Protein AF-A0A916VUW7-F1 (afdb_monomer_lite)

pLDDT: mean 77.27, std 17.83, range [35.78, 95.25]

Radius of gyration: 36.43 Å; chains: 1; bounding box: 60×90×56 Å

Structure (mmCIF, N/CA/C/O backbone):
data_AF-A0A916VUW7-F1
#
_entry.id   AF-A0A916VUW7-F1
#
loop_
_atom_site.group_PDB
_atom_site.id
_atom_site.type_symbol
_atom_site.label_atom_id
_atom_site.label_alt_id
_atom_site.label_comp_id
_atom_site.label_asym_id
_atom_site.label_entity_id
_atom_site.label_seq_id
_atom_site.pdbx_PDB_ins_code
_atom_site.Cartn_x
_atom_site.Cartn_y
_atom_site.Cartn_z
_atom_site.occupancy
_atom_site.B_iso_or_equiv
_atom_site.auth_seq_id
_atom_site.auth_comp_id
_atom_site.auth_asym_id
_atom_site.auth_atom_id
_atom_site.pdbx_PDB_model_num
ATOM 1 N N . MET A 1 1 ? 12.888 -1.399 27.157 1.00 42.94 1 MET A N 1
ATOM 2 C CA . MET A 1 1 ? 13.363 -0.126 26.573 1.00 42.94 1 MET A CA 1
ATOM 3 C C . MET A 1 1 ? 12.864 -0.023 25.140 1.00 42.94 1 MET A C 1
ATOM 5 O O . MET A 1 1 ? 13.212 -0.875 24.336 1.00 42.94 1 MET A O 1
ATOM 9 N N . SER A 1 2 ? 11.985 0.933 24.831 1.00 55.84 2 SER A N 1
ATOM 10 C CA . SER A 1 2 ? 11.415 1.106 23.489 1.00 55.84 2 SER A CA 1
ATOM 11 C C . SER A 1 2 ? 12.333 1.961 22.606 1.00 55.84 2 SER A C 1
ATOM 13 O O . SER A 1 2 ? 12.219 3.185 22.598 1.00 55.84 2 SER A O 1
ATOM 15 N N . ASN A 1 3 ? 13.218 1.323 21.835 1.00 66.50 3 ASN A N 1
ATOM 16 C CA . ASN A 1 3 ? 14.094 1.979 20.849 1.00 66.50 3 ASN A CA 1
ATOM 17 C C . ASN A 1 3 ? 13.334 2.366 19.562 1.00 66.50 3 ASN A C 1
ATOM 19 O O . ASN A 1 3 ? 13.814 2.157 18.448 1.00 66.50 3 ASN A O 1
ATOM 23 N N . SER A 1 4 ? 12.117 2.902 19.693 1.00 61.44 4 SER A N 1
ATOM 24 C CA . SER A 1 4 ? 11.222 3.182 18.561 1.00 61.44 4 SER A CA 1
ATOM 25 C C . SER A 1 4 ? 11.862 4.096 17.510 1.00 61.44 4 SER A C 1
ATOM 27 O O . SER A 1 4 ? 11.593 3.935 16.323 1.00 61.44 4 SER A O 1
ATOM 29 N N . CYS A 1 5 ? 12.747 5.006 17.926 1.00 62.66 5 CYS A N 1
ATOM 30 C CA . CYS A 1 5 ? 13.418 5.941 17.023 1.00 62.66 5 CYS A CA 1
ATOM 31 C C . CYS A 1 5 ? 14.550 5.302 16.193 1.00 62.66 5 CYS A C 1
ATOM 33 O O . CYS A 1 5 ? 14.790 5.729 15.070 1.00 62.66 5 CYS A O 1
ATOM 35 N N . GLU A 1 6 ? 15.220 4.253 16.683 1.00 74.69 6 GLU A N 1
ATOM 36 C CA . GLU A 1 6 ? 16.362 3.620 15.990 1.00 74.69 6 GLU A CA 1
ATOM 37 C C . GLU A 1 6 ? 15.927 2.625 14.901 1.00 74.69 6 GLU A C 1
ATOM 39 O O . GLU A 1 6 ? 16.711 2.228 14.037 1.00 74.69 6 GLU A O 1
ATOM 44 N N . ASN A 1 7 ? 14.664 2.195 14.929 1.00 82.06 7 ASN A N 1
ATOM 45 C CA . ASN A 1 7 ? 14.188 1.111 14.075 1.00 82.06 7 ASN A CA 1
ATOM 46 C C . ASN A 1 7 ? 13.833 1.560 12.646 1.00 82.06 7 ASN A C 1
ATOM 48 O O . ASN A 1 7 ? 13.761 0.728 11.740 1.00 82.06 7 ASN A O 1
ATOM 52 N N . TRP A 1 8 ? 13.643 2.865 12.417 1.00 88.62 8 TRP A N 1
ATOM 53 C CA . TRP A 1 8 ? 13.257 3.399 11.106 1.00 88.62 8 TRP A CA 1
ATOM 54 C C . TRP A 1 8 ? 14.299 3.084 10.029 1.00 88.62 8 TRP A C 1
ATOM 56 O O . TRP A 1 8 ? 13.944 2.637 8.940 1.00 88.62 8 TRP A O 1
ATOM 66 N N . PHE A 1 9 ? 15.591 3.251 10.332 1.00 91.81 9 PHE A N 1
ATOM 67 C CA . PHE A 1 9 ? 16.653 2.995 9.355 1.00 91.81 9 PHE A CA 1
ATOM 68 C C . PHE A 1 9 ? 16.674 1.527 8.896 1.00 91.81 9 PHE A C 1
ATOM 70 O O . PHE A 1 9 ? 16.803 1.236 7.705 1.00 91.81 9 PHE A O 1
ATOM 77 N N . LYS A 1 10 ? 16.450 0.586 9.822 1.00 91.81 10 LYS A N 1
ATOM 78 C CA . LYS A 1 10 ? 16.355 -0.848 9.503 1.00 91.81 10 LYS A CA 1
ATOM 79 C C . LYS A 1 10 ? 15.193 -1.132 8.550 1.00 91.81 10 LYS A C 1
ATOM 81 O O . LYS A 1 10 ? 15.370 -1.856 7.574 1.00 91.81 10 LYS A O 1
ATOM 86 N N . LEU A 1 11 ? 14.031 -0.516 8.783 1.00 91.31 11 LEU A N 1
ATOM 87 C CA . LEU A 1 11 ? 12.877 -0.628 7.885 1.00 91.31 11 LEU A CA 1
ATOM 88 C C . LEU A 1 11 ? 13.182 -0.061 6.494 1.00 91.31 11 LEU A C 1
ATOM 90 O O . LEU A 1 11 ? 12.838 -0.692 5.495 1.00 91.31 11 LEU A O 1
ATOM 94 N N . THR A 1 12 ? 13.870 1.082 6.410 1.00 93.12 12 THR A N 1
ATOM 95 C CA . THR A 1 12 ? 14.260 1.657 5.113 1.00 93.12 12 THR A CA 1
ATOM 96 C C . THR A 1 12 ? 15.243 0.772 4.350 1.00 93.12 12 THR A C 1
ATOM 98 O O . THR A 1 12 ? 15.094 0.613 3.139 1.00 93.12 12 THR A O 1
ATOM 101 N N . LEU A 1 13 ? 16.193 0.134 5.044 1.00 94.62 13 LEU A N 1
ATOM 102 C CA . LEU A 1 13 ? 17.145 -0.796 4.435 1.00 94.62 13 LEU A CA 1
ATOM 103 C C . LEU A 1 13 ? 16.423 -2.022 3.856 1.00 94.62 13 LEU A C 1
ATOM 105 O O . LEU A 1 13 ? 16.644 -2.387 2.704 1.00 94.62 13 LEU A O 1
ATOM 109 N N . ILE A 1 14 ? 15.515 -2.620 4.633 1.00 95.00 14 ILE A N 1
ATOM 110 C CA . ILE A 1 14 ? 14.712 -3.769 4.195 1.00 95.00 14 ILE A CA 1
ATOM 111 C C . ILE A 1 14 ? 13.852 -3.392 2.982 1.00 95.00 14 ILE A C 1
ATOM 113 O O . ILE A 1 14 ? 13.817 -4.129 1.999 1.00 95.00 14 ILE A O 1
ATOM 117 N N . ALA A 1 15 ? 13.194 -2.229 3.010 1.00 93.62 15 ALA A N 1
ATOM 118 C CA . ALA A 1 15 ? 12.404 -1.746 1.880 1.00 93.62 15 ALA A CA 1
ATOM 119 C C . ALA A 1 15 ? 13.258 -1.574 0.612 1.00 93.62 15 ALA A C 1
ATOM 121 O O . ALA A 1 15 ? 12.844 -1.995 -0.466 1.00 93.62 15 ALA A O 1
ATOM 122 N N . TYR A 1 16 ? 14.465 -1.017 0.738 1.00 94.62 16 TYR A N 1
ATOM 123 C CA . TYR A 1 16 ? 15.383 -0.851 -0.388 1.00 94.62 16 TYR A CA 1
ATOM 124 C C . TYR A 1 16 ? 15.797 -2.194 -1.006 1.00 94.62 16 TYR A C 1
ATOM 126 O O . TYR A 1 16 ? 15.722 -2.362 -2.224 1.00 94.62 16 TYR A O 1
ATOM 134 N N . VAL A 1 17 ? 16.167 -3.171 -0.171 1.00 95.25 17 VAL A N 1
ATOM 135 C CA . VAL A 1 17 ? 16.512 -4.529 -0.624 1.00 95.25 17 VAL A CA 1
ATOM 136 C C . VAL A 1 17 ? 15.322 -5.192 -1.320 1.00 95.25 17 VAL A C 1
ATOM 138 O O . VAL A 1 17 ? 15.493 -5.797 -2.377 1.00 95.25 17 VAL A O 1
ATOM 141 N N . ASN A 1 18 ? 14.108 -5.019 -0.792 1.00 93.50 18 ASN A N 1
ATOM 142 C CA . ASN A 1 18 ? 12.889 -5.539 -1.412 1.00 93.50 18 ASN A CA 1
ATOM 143 C C . ASN A 1 18 ? 12.635 -4.932 -2.802 1.00 93.50 18 ASN A C 1
ATOM 145 O O . ASN A 1 18 ? 12.301 -5.662 -3.735 1.00 93.50 18 ASN A O 1
ATOM 149 N N . LEU A 1 19 ? 12.828 -3.619 -2.974 1.00 94.12 19 LEU A N 1
ATOM 150 C CA . LEU A 1 19 ? 12.719 -2.962 -4.283 1.00 94.12 19 LEU A CA 1
ATOM 151 C C . LEU A 1 19 ? 13.792 -3.461 -5.261 1.00 94.12 19 LEU A C 1
ATOM 153 O O . LEU A 1 19 ? 13.501 -3.676 -6.437 1.00 94.12 19 LEU A O 1
ATOM 157 N N . TRP A 1 20 ? 15.025 -3.661 -4.792 1.00 94.38 20 TRP A N 1
ATOM 158 C CA . TRP A 1 20 ? 16.104 -4.197 -5.622 1.00 94.38 20 TRP A CA 1
ATOM 159 C C . TRP A 1 20 ? 15.810 -5.633 -6.081 1.00 94.38 20 TRP A C 1
ATOM 161 O O . TRP A 1 20 ? 15.919 -5.925 -7.271 1.00 94.38 20 TRP A O 1
ATOM 171 N N . ALA A 1 21 ? 15.354 -6.500 -5.173 1.00 93.94 21 ALA A N 1
ATOM 172 C CA . ALA A 1 21 ? 15.006 -7.886 -5.481 1.00 93.94 21 ALA A CA 1
ATOM 173 C C . ALA A 1 21 ? 13.815 -7.991 -6.452 1.00 93.94 21 ALA A C 1
ATOM 175 O O . ALA A 1 21 ? 13.833 -8.789 -7.389 1.00 93.94 21 ALA A O 1
ATOM 176 N N . ALA A 1 22 ? 12.796 -7.145 -6.280 1.00 93.69 22 ALA A N 1
ATOM 177 C CA . ALA A 1 22 ? 11.602 -7.143 -7.124 1.00 93.69 22 ALA A CA 1
ATOM 178 C C . ALA A 1 22 ? 11.825 -6.559 -8.529 1.00 93.69 22 ALA A C 1
ATOM 180 O O . ALA A 1 22 ? 10.975 -6.730 -9.403 1.00 93.69 22 ALA A O 1
ATOM 181 N N . ARG A 1 23 ? 12.963 -5.899 -8.783 1.00 93.12 23 ARG A N 1
ATOM 182 C CA . ARG A 1 23 ? 13.264 -5.242 -10.064 1.00 93.12 23 ARG A CA 1
ATOM 183 C C . ARG A 1 23 ? 13.125 -6.165 -11.274 1.00 93.12 23 ARG A C 1
ATOM 185 O O . ARG A 1 23 ? 12.655 -5.712 -12.312 1.00 93.12 23 ARG A O 1
ATOM 192 N N . ASN A 1 24 ? 13.507 -7.434 -11.146 1.00 91.38 24 ASN A N 1
ATOM 193 C CA . ASN A 1 24 ? 13.447 -8.403 -12.247 1.00 91.38 24 ASN A CA 1
ATOM 194 C C . ASN A 1 24 ? 12.018 -8.896 -12.539 1.00 91.38 24 ASN A C 1
ATOM 196 O O . ASN A 1 24 ? 11.770 -9.444 -13.607 1.00 91.38 24 ASN A O 1
ATOM 200 N N . LEU A 1 25 ? 11.089 -8.703 -11.599 1.00 91.69 25 LEU A N 1
ATOM 201 C CA . LEU A 1 25 ? 9.682 -9.101 -11.709 1.00 91.69 25 LEU A CA 1
ATOM 202 C C . LEU A 1 25 ? 8.767 -7.930 -12.099 1.00 91.69 25 LEU A C 1
ATOM 204 O O . LEU A 1 25 ? 7.590 -8.133 -12.409 1.00 91.69 25 LEU A O 1
ATOM 208 N N . ALA A 1 26 ? 9.286 -6.703 -12.035 1.00 91.31 26 ALA A N 1
ATOM 209 C CA . ALA A 1 26 ? 8.515 -5.495 -12.256 1.00 91.31 26 ALA A CA 1
ATOM 210 C C . ALA A 1 26 ? 8.248 -5.254 -13.747 1.00 91.31 26 ALA A C 1
ATOM 212 O O . ALA A 1 26 ? 9.119 -5.416 -14.599 1.00 91.31 26 ALA A O 1
ATOM 213 N N . VAL A 1 27 ? 7.040 -4.789 -14.048 1.00 89.38 27 VAL A N 1
ATOM 214 C CA . VAL A 1 27 ? 6.621 -4.333 -15.373 1.00 89.38 27 VAL A CA 1
ATOM 215 C C . VAL A 1 27 ? 6.227 -2.869 -15.261 1.00 89.38 27 VAL A C 1
ATOM 217 O O . VAL A 1 27 ? 5.613 -2.438 -14.286 1.00 89.38 27 VAL A O 1
ATOM 220 N N . VAL A 1 28 ? 6.577 -2.092 -16.281 1.00 87.38 28 VAL A N 1
ATOM 221 C CA . VAL A 1 28 ? 6.249 -0.668 -16.350 1.00 87.38 28 VAL A CA 1
ATOM 222 C C . VAL A 1 28 ? 4.757 -0.508 -16.655 1.00 87.38 28 VAL A C 1
ATOM 224 O O . VAL A 1 28 ? 4.337 -0.614 -17.804 1.00 87.38 28 VAL A O 1
ATOM 227 N N . LEU A 1 29 ? 3.957 -0.271 -15.613 1.00 81.94 29 LEU A N 1
ATOM 228 C CA . LEU A 1 29 ? 2.522 0.004 -15.723 1.00 81.94 29 LEU A CA 1
ATOM 229 C C . LEU A 1 29 ? 2.279 1.522 -15.821 1.00 81.94 29 LEU A C 1
ATOM 231 O O . LEU A 1 29 ? 2.625 2.226 -14.870 1.00 81.94 29 LEU A O 1
ATOM 235 N N . PRO A 1 30 ? 1.684 2.047 -16.910 1.00 82.19 30 PRO A N 1
ATOM 236 C CA . PRO A 1 30 ? 1.305 3.458 -17.020 1.00 82.19 30 PRO A CA 1
ATOM 237 C C . PRO A 1 30 ? 0.106 3.788 -16.123 1.00 82.19 30 PRO A C 1
ATOM 239 O O . PRO A 1 30 ? -0.609 2.905 -15.648 1.00 82.19 30 PRO A O 1
ATOM 242 N N . HIS A 1 31 ? -0.082 5.070 -15.798 1.00 83.00 31 HIS A N 1
ATOM 243 C CA . HIS A 1 31 ? -1.162 5.482 -14.896 1.00 83.00 31 HIS A CA 1
ATOM 244 C C . HIS A 1 31 ? -2.428 5.507 -15.739 1.00 83.00 31 HIS A C 1
ATOM 246 O O . HIS A 1 31 ? -2.343 5.717 -16.951 1.00 83.00 31 HIS A O 1
ATOM 252 N N . PRO A 1 32 ? -3.612 5.389 -15.127 1.00 84.25 32 PRO A N 1
ATOM 253 C CA . PRO A 1 32 ? -4.858 5.539 -15.864 1.00 84.25 32 PRO A CA 1
ATOM 254 C C . PRO A 1 32 ? -4.932 6.848 -16.674 1.00 84.25 32 PRO A C 1
ATOM 256 O O . PRO A 1 32 ? -5.563 6.873 -17.721 1.00 84.25 32 PRO A O 1
ATOM 259 N N . TRP A 1 33 ? -4.249 7.918 -16.254 1.00 87.88 33 TRP A N 1
ATOM 260 C CA . TRP A 1 33 ? -4.150 9.174 -17.014 1.00 87.88 33 TRP A CA 1
ATOM 261 C C . TRP A 1 33 ? -2.950 9.253 -17.978 1.00 87.88 33 TRP A C 1
ATOM 263 O O . TRP A 1 33 ? -2.937 10.100 -18.865 1.00 87.88 33 TRP A O 1
ATOM 273 N N . GLU A 1 34 ? -1.946 8.380 -17.847 1.00 86.00 34 GLU A N 1
ATOM 274 C CA . GLU A 1 34 ? -0.764 8.326 -18.728 1.00 86.00 34 GLU A CA 1
ATOM 275 C C . GLU A 1 34 ? -0.992 7.445 -19.969 1.00 86.00 34 GLU A C 1
ATOM 277 O O . GLU A 1 34 ? -0.077 7.277 -20.769 1.00 86.00 34 GLU A O 1
ATOM 282 N N . GLN A 1 35 ? -2.194 6.889 -20.157 1.00 76.69 35 GLN A N 1
ATOM 283 C CA . GLN A 1 35 ? -2.517 5.971 -21.262 1.00 76.69 35 GLN A CA 1
ATOM 284 C C . GLN A 1 35 ? -2.216 6.553 -22.655 1.00 76.69 35 GLN A C 1
ATOM 286 O O . GLN A 1 35 ? -1.909 5.811 -23.584 1.00 76.69 35 GLN A O 1
ATOM 291 N N . TYR A 1 36 ? -2.273 7.879 -22.799 1.00 81.25 36 TYR A N 1
ATOM 292 C CA . TYR A 1 36 ? -2.012 8.578 -24.060 1.00 81.25 36 TYR A CA 1
ATOM 293 C C . TYR A 1 36 ? -0.517 8.740 -24.377 1.00 81.25 36 TYR A C 1
ATOM 295 O O . TYR A 1 36 ? -0.152 9.024 -25.519 1.00 81.25 36 TYR A O 1
ATOM 303 N N . LEU A 1 37 ? 0.369 8.561 -23.391 1.00 76.94 37 LEU A N 1
ATOM 304 C CA . LEU A 1 37 ? 1.810 8.569 -23.618 1.00 76.94 37 LEU A CA 1
ATOM 305 C C . LEU A 1 37 ? 2.222 7.224 -24.219 1.00 76.94 37 LEU A C 1
ATOM 307 O O . LEU A 1 37 ? 1.991 6.167 -23.631 1.00 76.94 37 LEU A O 1
ATOM 311 N N . LYS A 1 38 ? 2.882 7.258 -25.386 1.00 66.81 38 LYS A N 1
ATOM 312 C CA . LYS A 1 38 ? 3.491 6.065 -25.991 1.00 66.81 38 LYS A CA 1
ATOM 313 C C . LYS A 1 38 ? 4.425 5.431 -24.961 1.00 66.81 38 LYS A C 1
ATOM 315 O O . LYS A 1 38 ? 5.487 5.973 -24.656 1.00 66.81 38 LYS A O 1
ATOM 320 N N . THR A 1 39 ? 4.013 4.299 -24.394 1.00 66.06 39 THR A N 1
ATOM 321 C CA . THR A 1 39 ? 4.809 3.608 -23.381 1.00 66.06 39 THR A CA 1
ATOM 322 C C . THR A 1 39 ? 6.022 3.005 -24.082 1.00 66.06 39 THR A C 1
ATOM 324 O O . THR A 1 39 ? 5.909 2.052 -24.854 1.00 66.06 39 THR A O 1
ATOM 327 N N . ASN A 1 40 ? 7.193 3.605 -23.872 1.00 63.81 40 ASN A N 1
ATOM 328 C CA . ASN A 1 40 ? 8.436 3.118 -24.454 1.00 63.81 40 ASN A CA 1
ATOM 329 C C . ASN A 1 40 ? 8.772 1.750 -23.846 1.00 63.81 40 ASN A C 1
ATOM 331 O O . ASN A 1 40 ? 9.096 1.647 -22.665 1.00 63.81 40 ASN A O 1
ATOM 335 N N . LYS A 1 41 ? 8.739 0.692 -24.664 1.00 62.75 41 LYS A N 1
ATOM 336 C CA . LYS A 1 41 ? 9.056 -0.688 -24.244 1.00 62.75 41 LYS A CA 1
ATOM 337 C C . LYS A 1 41 ? 10.502 -0.865 -23.744 1.00 62.75 41 LYS A C 1
ATOM 339 O O . LYS A 1 41 ? 10.811 -1.875 -23.131 1.00 62.75 41 LYS A O 1
ATOM 344 N N . SER A 1 42 ? 11.372 0.121 -23.980 1.00 66.25 42 SER A N 1
ATOM 345 C CA . SER A 1 42 ? 12.798 0.112 -23.622 1.00 66.25 42 SER A CA 1
ATOM 346 C C . SER A 1 42 ? 13.140 0.964 -22.384 1.00 66.25 42 SER A C 1
ATOM 348 O O . SER A 1 42 ? 14.288 1.384 -22.216 1.00 66.25 42 SER A O 1
ATOM 350 N N . VAL A 1 43 ? 12.171 1.282 -21.518 1.00 75.06 43 VAL A N 1
ATOM 351 C CA . VAL A 1 43 ? 12.455 2.066 -20.304 1.00 75.06 43 VAL A CA 1
ATOM 352 C C . VAL A 1 43 ? 13.242 1.214 -19.306 1.00 75.06 43 VAL A C 1
ATOM 354 O O . VAL A 1 43 ? 12.799 0.147 -18.886 1.00 75.06 43 VAL A O 1
ATOM 357 N N . LYS A 1 44 ? 14.415 1.708 -18.891 1.00 85.25 44 LYS A N 1
ATOM 358 C CA . LYS A 1 44 ? 15.177 1.122 -17.781 1.00 85.25 44 LYS A CA 1
ATOM 359 C C . LYS A 1 44 ? 14.314 1.157 -16.515 1.00 85.25 44 LYS A C 1
ATOM 361 O O . LYS A 1 44 ? 13.889 2.230 -16.094 1.00 85.25 44 LYS A O 1
ATOM 366 N N . ILE A 1 45 ? 14.085 -0.001 -15.897 1.00 89.19 45 ILE A N 1
ATOM 367 C CA . ILE A 1 45 ? 13.283 -0.112 -14.672 1.00 89.19 45 ILE A CA 1
ATOM 368 C C . ILE A 1 45 ? 14.008 0.605 -13.524 1.00 89.19 45 ILE A C 1
ATOM 370 O O . ILE A 1 45 ? 15.070 0.159 -13.071 1.00 89.19 45 ILE A O 1
ATOM 374 N N . THR A 1 46 ? 13.428 1.720 -13.077 1.00 90.31 46 THR A N 1
ATOM 375 C CA . THR A 1 46 ? 13.865 2.501 -11.914 1.00 90.31 46 THR A CA 1
ATOM 376 C C . THR A 1 46 ? 13.185 1.985 -10.641 1.00 90.31 46 THR A C 1
ATOM 378 O O . THR A 1 46 ? 12.094 1.417 -10.723 1.00 90.31 46 THR A O 1
ATOM 381 N N . PRO A 1 47 ? 13.768 2.194 -9.446 1.00 91.31 47 PRO A N 1
ATOM 382 C CA . PRO A 1 47 ? 13.143 1.779 -8.185 1.00 91.31 47 PRO A CA 1
ATOM 383 C C . PRO A 1 47 ? 11.730 2.355 -7.998 1.00 91.31 47 PRO A C 1
ATOM 385 O O . PRO A 1 47 ? 10.857 1.660 -7.488 1.00 91.31 47 PRO A O 1
ATOM 388 N N . SER A 1 48 ? 11.459 3.569 -8.487 1.00 91.62 48 SER A N 1
ATOM 389 C CA . SER A 1 48 ? 10.115 4.166 -8.467 1.00 91.62 48 SER A CA 1
ATOM 390 C C . SER A 1 48 ? 9.104 3.391 -9.321 1.00 91.62 48 SER A C 1
ATOM 392 O O . SER A 1 48 ? 7.949 3.251 -8.928 1.00 91.62 48 SER A O 1
ATOM 394 N N . LEU A 1 49 ? 9.528 2.848 -10.470 1.00 91.38 49 LEU A N 1
ATOM 395 C CA . LEU A 1 49 ? 8.680 1.991 -11.307 1.00 91.38 49 LEU A CA 1
ATOM 396 C C . LEU A 1 49 ? 8.435 0.624 -10.654 1.00 91.38 49 LEU A C 1
ATOM 398 O O . LEU A 1 49 ? 7.327 0.105 -10.744 1.00 91.38 49 LEU A O 1
ATOM 402 N N . VAL A 1 50 ? 9.425 0.075 -9.941 1.00 94.38 50 VAL A N 1
ATOM 403 C CA . VAL A 1 50 ? 9.242 -1.155 -9.150 1.00 94.38 50 VAL A CA 1
ATOM 404 C C . VAL A 1 50 ? 8.252 -0.928 -8.014 1.00 94.38 50 VAL A C 1
ATOM 406 O O . VAL A 1 50 ? 7.325 -1.713 -7.857 1.00 94.38 50 VAL A O 1
ATOM 409 N N . GLN A 1 51 ? 8.407 0.161 -7.253 1.00 93.44 51 GLN A N 1
ATOM 410 C CA . GLN A 1 51 ? 7.503 0.521 -6.155 1.00 93.44 51 GLN A CA 1
ATOM 411 C C . GLN A 1 51 ? 6.050 0.608 -6.626 1.00 93.44 51 GLN A C 1
ATOM 413 O O . GLN A 1 51 ? 5.129 0.177 -5.936 1.00 93.44 51 GLN A O 1
ATOM 418 N N . ARG A 1 52 ? 5.855 1.157 -7.820 1.00 92.25 52 ARG A N 1
ATOM 419 C CA . ARG A 1 52 ? 4.549 1.332 -8.435 1.00 92.25 52 ARG A CA 1
ATOM 420 C C . ARG A 1 52 ? 3.873 0.011 -8.805 1.00 92.25 52 ARG A C 1
ATOM 422 O O . ARG A 1 52 ? 2.668 -0.128 -8.632 1.00 92.25 52 ARG A O 1
ATOM 429 N N . ASP A 1 53 ? 4.649 -0.953 -9.283 1.00 92.75 53 ASP A N 1
ATOM 430 C CA . ASP A 1 53 ? 4.171 -2.287 -9.650 1.00 92.75 53 ASP A CA 1
ATOM 431 C C . ASP A 1 53 ? 4.177 -3.291 -8.479 1.00 92.75 53 ASP A C 1
ATOM 433 O O . ASP A 1 53 ? 3.678 -4.414 -8.566 1.00 92.75 53 ASP A O 1
ATOM 437 N N . PHE A 1 54 ? 4.716 -2.875 -7.335 1.00 92.00 54 PHE A N 1
ATOM 438 C CA . PHE A 1 54 ? 4.934 -3.733 -6.177 1.00 92.00 54 PHE A CA 1
ATOM 439 C C . PHE A 1 54 ? 3.637 -4.359 -5.647 1.00 92.00 54 PHE A C 1
ATOM 441 O O . PHE A 1 54 ? 3.649 -5.491 -5.170 1.00 92.00 54 PHE A O 1
ATOM 448 N N . TYR A 1 55 ? 2.502 -3.666 -5.794 1.00 91.44 55 TYR A N 1
ATOM 449 C CA . TYR A 1 55 ? 1.185 -4.203 -5.446 1.00 91.44 55 TYR A CA 1
ATOM 450 C C . TYR A 1 55 ? 0.851 -5.478 -6.230 1.00 91.44 55 TYR A C 1
ATOM 452 O O . TYR A 1 55 ? 0.455 -6.475 -5.629 1.00 91.44 55 TYR A O 1
ATOM 460 N N . ARG A 1 56 ? 1.069 -5.483 -7.553 1.00 92.25 56 ARG A N 1
ATOM 461 C CA . ARG A 1 56 ? 0.846 -6.674 -8.383 1.00 92.25 56 ARG A CA 1
ATOM 462 C C . ARG A 1 56 ? 1.768 -7.807 -7.947 1.00 92.25 56 ARG A C 1
ATOM 464 O O . ARG A 1 56 ? 1.313 -8.934 -7.810 1.00 92.25 56 ARG A O 1
ATOM 471 N N . ILE A 1 57 ? 3.042 -7.499 -7.702 1.00 92.69 57 ILE A N 1
ATOM 472 C CA . ILE A 1 57 ? 4.044 -8.487 -7.278 1.00 92.69 57 ILE A CA 1
ATOM 473 C C . ILE A 1 57 ? 3.619 -9.156 -5.964 1.00 92.69 57 ILE A C 1
ATOM 475 O O . ILE A 1 57 ? 3.602 -10.382 -5.889 1.00 92.69 57 ILE A O 1
ATOM 479 N N . ILE A 1 58 ? 3.215 -8.378 -4.953 1.00 91.31 58 ILE A N 1
ATOM 480 C CA . ILE A 1 58 ? 2.741 -8.921 -3.670 1.00 91.31 58 ILE A CA 1
ATOM 481 C C . ILE A 1 58 ? 1.481 -9.772 -3.863 1.00 91.31 58 ILE A C 1
ATOM 483 O O . ILE A 1 58 ? 1.372 -10.837 -3.262 1.00 91.31 58 ILE A O 1
ATOM 487 N N . LEU A 1 59 ? 0.541 -9.340 -4.710 1.00 90.50 59 LEU A N 1
ATOM 488 C CA . LEU A 1 59 ? -0.663 -10.123 -4.994 1.00 90.50 59 LEU A CA 1
ATOM 489 C C . LEU A 1 59 ? -0.347 -11.470 -5.649 1.00 90.50 59 LEU A C 1
ATOM 491 O O . LEU A 1 59 ? -0.938 -12.473 -5.261 1.00 90.50 59 LEU A O 1
ATOM 495 N N . THR A 1 60 ? 0.591 -11.510 -6.599 1.00 91.00 60 THR A N 1
ATOM 496 C CA . THR A 1 60 ? 1.015 -12.757 -7.253 1.00 91.00 60 THR A CA 1
ATOM 497 C C . THR A 1 60 ? 1.659 -13.727 -6.266 1.00 91.00 60 THR A C 1
ATOM 499 O O . THR A 1 60 ? 1.467 -14.934 -6.377 1.00 91.00 60 THR A O 1
ATOM 502 N N . LEU A 1 61 ? 2.407 -13.211 -5.288 1.00 86.81 61 LEU A N 1
ATOM 503 C CA . LEU A 1 61 ? 2.997 -14.019 -4.219 1.00 86.81 61 LEU A CA 1
ATOM 504 C C . LEU A 1 61 ? 1.946 -14.533 -3.218 1.00 86.81 61 LEU A C 1
ATOM 506 O O . LEU A 1 61 ? 2.193 -15.513 -2.518 1.00 86.81 61 LEU A O 1
ATOM 510 N N . GLY A 1 62 ? 0.777 -13.892 -3.158 1.00 87.44 62 GLY A N 1
ATOM 511 C CA . GLY A 1 62 ? -0.277 -14.202 -2.201 1.00 87.44 62 GLY A CA 1
ATOM 512 C C . GLY A 1 62 ? 0.068 -13.789 -0.766 1.00 87.44 62 GL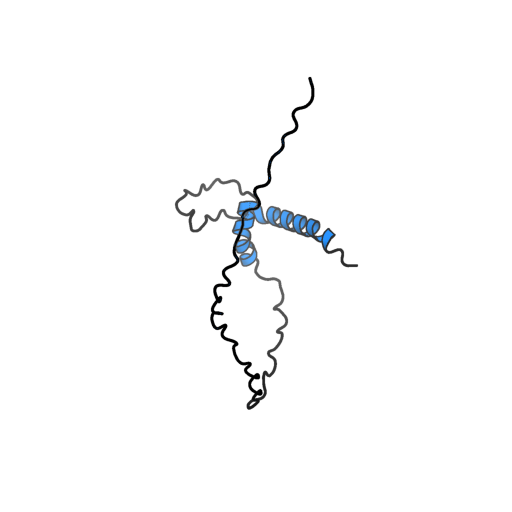Y A C 1
ATOM 513 O O . GLY A 1 62 ? 1.106 -13.194 -0.471 1.00 87.44 62 GLY A O 1
ATOM 514 N N . THR A 1 63 ? -0.834 -14.093 0.169 1.00 81.44 63 THR A N 1
ATOM 515 C CA . THR A 1 63 ? -0.634 -13.814 1.596 1.00 81.44 63 THR A CA 1
ATOM 516 C C . THR A 1 63 ? -0.110 -15.056 2.314 1.00 81.44 63 THR A C 1
ATOM 518 O O . THR A 1 63 ? -0.875 -15.977 2.582 1.00 81.44 63 THR A O 1
ATOM 521 N N . MET A 1 64 ? 1.170 -15.059 2.704 1.00 73.50 64 MET A N 1
ATOM 522 C CA . MET A 1 64 ? 1.714 -16.074 3.630 1.00 73.50 64 MET A CA 1
ATOM 523 C C . MET A 1 64 ? 1.218 -15.888 5.075 1.00 73.50 64 MET A C 1
ATOM 525 O O . MET A 1 64 ? 1.484 -16.713 5.946 1.00 73.50 64 MET A O 1
ATOM 529 N N . ALA A 1 65 ? 0.536 -14.777 5.359 1.00 83.50 65 ALA A N 1
ATOM 530 C CA . ALA A 1 65 ? 0.010 -14.488 6.680 1.00 83.50 65 ALA A CA 1
ATOM 531 C C . ALA A 1 65 ? -1.156 -15.427 7.008 1.00 83.50 65 ALA A C 1
ATOM 533 O O . ALA A 1 65 ? -2.102 -15.563 6.233 1.00 83.50 65 ALA A O 1
ATOM 534 N N . THR A 1 66 ? -1.119 -16.030 8.194 1.00 82.81 66 THR A N 1
ATOM 535 C CA . THR A 1 66 ? -2.280 -16.730 8.745 1.00 82.81 66 THR A CA 1
ATOM 536 C C . THR A 1 66 ? -3.445 -15.761 8.892 1.00 82.81 66 THR A C 1
ATOM 538 O O . THR A 1 66 ? -3.238 -14.608 9.286 1.00 82.81 66 THR A O 1
ATOM 541 N N . SER A 1 67 ? -4.665 -16.238 8.633 1.00 84.44 67 SER A N 1
ATOM 542 C CA . SER A 1 67 ? -5.876 -15.440 8.835 1.00 84.44 67 SER A CA 1
ATOM 543 C C . SER A 1 67 ? -5.856 -14.801 10.229 1.00 84.44 67 SER A C 1
ATOM 545 O O . SER A 1 67 ? -5.545 -15.492 11.207 1.00 84.44 67 SER A O 1
ATOM 547 N N . PRO A 1 68 ? -6.172 -13.500 10.354 1.00 85.94 68 PRO A N 1
ATOM 548 C CA . PRO A 1 68 ? -6.181 -12.838 11.646 1.00 85.94 68 PRO A CA 1
ATOM 549 C C . PRO A 1 68 ? -7.121 -13.573 12.598 1.00 85.94 68 PRO A C 1
ATOM 551 O O . PRO A 1 68 ? -8.193 -14.040 12.200 1.00 85.94 68 PRO A O 1
ATOM 554 N N . LYS A 1 69 ? -6.727 -13.657 13.874 1.00 88.38 69 LYS A N 1
ATOM 555 C CA . LYS A 1 69 ? -7.584 -14.230 14.912 1.00 88.38 69 LYS A CA 1
ATOM 556 C C . LYS A 1 69 ? -8.909 -13.456 14.920 1.00 88.38 69 LYS A C 1
ATOM 558 O O . LYS A 1 69 ? -8.882 -12.242 15.152 1.00 88.38 69 LYS A O 1
ATOM 563 N N . PRO A 1 70 ? -10.060 -14.112 14.686 1.00 86.94 70 PRO A N 1
ATOM 564 C CA . PRO A 1 70 ? -11.336 -13.424 14.737 1.00 86.94 70 PRO A CA 1
ATOM 565 C C . PRO A 1 70 ? -11.533 -12.895 16.156 1.00 86.94 70 PRO A C 1
ATOM 567 O O . PRO A 1 70 ? -11.409 -13.629 17.135 1.00 86.94 70 PRO A O 1
ATOM 570 N N . ARG A 1 71 ? -11.834 -11.600 16.278 1.00 87.31 71 ARG A N 1
ATOM 571 C CA . ARG A 1 71 ? -12.118 -10.962 17.574 1.00 87.31 71 ARG A CA 1
ATOM 572 C C . ARG A 1 71 ? -13.349 -11.574 18.260 1.00 87.31 71 ARG A C 1
ATOM 574 O O . ARG A 1 71 ? -13.458 -11.499 19.479 1.00 87.31 71 ARG A O 1
ATOM 581 N N . GLY A 1 72 ? -14.252 -12.164 17.472 1.00 90.81 72 GLY A N 1
ATOM 582 C CA . GLY A 1 72 ? -15.616 -12.485 17.883 1.00 90.81 72 GLY A CA 1
ATOM 583 C C . GLY A 1 72 ? -16.478 -11.222 17.955 1.00 90.81 72 GLY A C 1
ATOM 584 O O . GLY A 1 72 ? -15.987 -10.131 18.258 1.00 90.81 72 GLY A O 1
ATOM 585 N N . TYR A 1 73 ? -17.770 -11.351 17.654 1.00 84.12 73 TYR A N 1
ATOM 586 C CA . TYR A 1 73 ? -18.737 -10.304 17.976 1.00 84.12 73 TYR A CA 1
ATOM 587 C C . TYR A 1 73 ? -19.114 -10.431 19.451 1.00 84.12 73 TYR A C 1
ATOM 589 O O . TYR A 1 73 ? -19.361 -11.535 19.936 1.00 84.12 73 TYR A O 1
ATOM 597 N N . SER A 1 74 ? -19.170 -9.312 20.173 1.00 82.81 74 SER A N 1
ATOM 598 C CA . SER A 1 74 ? -19.810 -9.325 21.486 1.00 82.81 74 SER A CA 1
ATOM 599 C C . SER A 1 74 ? -21.303 -9.604 21.307 1.00 82.81 74 SER A C 1
ATOM 601 O O . SER A 1 74 ? -21.890 -9.248 20.285 1.00 82.81 74 SER A O 1
ATOM 603 N N . THR A 1 75 ? -21.944 -10.195 22.314 1.00 84.75 75 THR A N 1
ATOM 604 C CA . THR A 1 75 ? -23.392 -10.489 22.337 1.00 84.75 75 THR A CA 1
ATOM 605 C C . THR A 1 75 ? -24.286 -9.245 22.221 1.00 84.75 75 THR A C 1
ATOM 607 O O . THR A 1 75 ? -25.510 -9.353 22.199 1.00 84.75 75 THR A O 1
ATOM 610 N N . GLY A 1 76 ? -23.692 -8.054 22.109 1.00 88.38 76 GLY A N 1
ATOM 611 C CA . GLY A 1 76 ? -24.399 -6.797 21.952 1.00 88.38 76 GLY A CA 1
ATOM 612 C C . GLY A 1 76 ? -25.187 -6.424 23.203 1.00 88.38 76 GLY A C 1
ATOM 613 O O . GLY A 1 76 ? -24.870 -6.817 24.324 1.00 88.38 76 GLY A O 1
ATOM 614 N N . ARG A 1 77 ? -26.219 -5.602 23.015 1.00 88.25 77 ARG A N 1
ATOM 615 C CA . ARG A 1 77 ? -27.184 -5.304 24.077 1.00 88.25 77 ARG A CA 1
ATOM 616 C C . ARG A 1 77 ? -28.204 -6.431 24.146 1.00 88.25 77 ARG A C 1
ATOM 618 O O . ARG A 1 77 ? -28.704 -6.867 23.113 1.00 88.25 77 ARG A O 1
ATOM 625 N N . ILE A 1 78 ? -28.564 -6.821 25.364 1.00 89.88 78 ILE A N 1
ATOM 626 C CA . ILE A 1 78 ? -29.651 -7.769 25.613 1.00 89.88 78 ILE A CA 1
ATOM 627 C C . ILE A 1 78 ? -30.93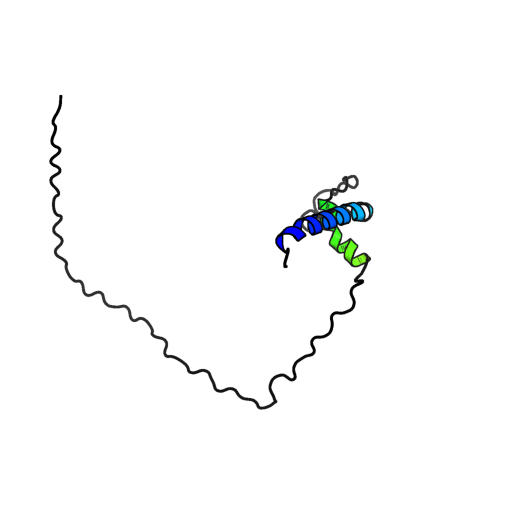0 -7.240 24.947 1.00 89.88 78 ILE A C 1
ATOM 629 O O . ILE A 1 78 ? -31.239 -6.045 25.026 1.00 89.88 78 ILE A O 1
ATOM 633 N N . LYS A 1 79 ? -31.673 -8.122 24.273 1.00 89.88 79 LYS A N 1
ATOM 634 C CA . LYS A 1 79 ? -32.946 -7.781 23.629 1.00 89.88 79 LYS A CA 1
ATOM 635 C C . LYS A 1 79 ? -33.896 -7.176 24.670 1.00 89.88 79 LYS A C 1
ATOM 637 O O . LYS A 1 79 ? -34.133 -7.771 25.712 1.00 89.88 79 LYS A O 1
ATOM 642 N N . GLY A 1 80 ? -34.411 -5.977 24.397 1.00 90.94 80 GLY A N 1
ATOM 643 C CA . GLY A 1 80 ? -35.275 -5.236 25.327 1.00 90.94 80 GLY A CA 1
ATOM 644 C C . GLY A 1 80 ? -34.553 -4.222 26.223 1.00 90.94 80 GLY A C 1
ATOM 645 O O . GLY A 1 80 ? -35.218 -3.435 26.892 1.00 90.94 80 GLY A O 1
ATOM 646 N N . TYR A 1 81 ? -33.218 -4.158 26.198 1.00 90.06 81 TYR A N 1
ATOM 647 C CA . TYR A 1 81 ? -32.471 -3.147 26.945 1.00 90.06 81 TYR A CA 1
ATOM 648 C C . TYR A 1 81 ? -32.706 -1.734 26.379 1.00 90.06 81 TYR A C 1
ATOM 650 O O . TYR A 1 81 ? -32.308 -1.421 25.252 1.00 9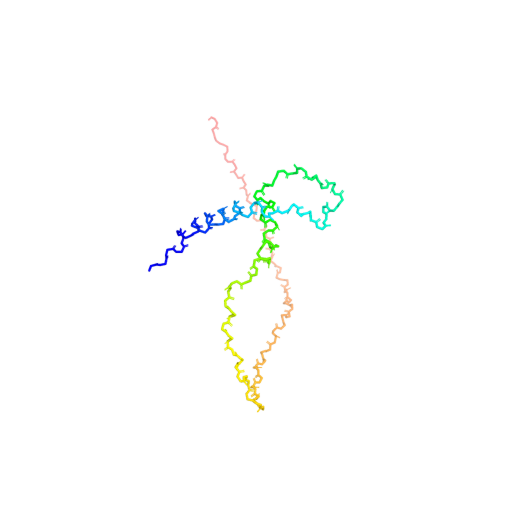0.06 81 TYR A O 1
ATOM 658 N N . LYS A 1 82 ? -33.317 -0.855 27.183 1.00 91.12 82 LYS A N 1
ATOM 659 C CA . LYS A 1 82 ? -33.539 0.567 26.874 1.00 91.12 82 LYS A CA 1
ATOM 660 C C . LYS A 1 82 ? -32.657 1.433 27.778 1.00 91.12 82 LYS A C 1
ATOM 662 O O . LYS A 1 82 ? -32.697 1.293 28.995 1.00 91.12 82 LYS A O 1
ATOM 667 N N . LYS A 1 83 ? -31.864 2.337 27.188 1.00 89.81 83 LYS A N 1
ATOM 668 C CA . LYS A 1 83 ? -31.131 3.370 27.942 1.00 89.81 83 LYS A CA 1
ATOM 669 C C . LYS A 1 83 ? -32.051 4.548 28.232 1.00 89.81 83 LYS A C 1
ATOM 671 O O . LYS A 1 83 ? -32.892 4.884 27.399 1.00 89.81 83 LYS A O 1
ATOM 676 N N . THR A 1 84 ? -31.847 5.202 29.369 1.00 92.06 84 THR A N 1
ATOM 677 C CA . THR A 1 84 ? -32.488 6.487 29.640 1.00 92.06 84 THR A CA 1
ATOM 678 C C . THR A 1 84 ? -32.032 7.518 28.598 1.00 92.06 84 THR A C 1
ATOM 680 O O . THR A 1 84 ? -30.844 7.561 28.247 1.00 92.06 84 THR A O 1
ATOM 683 N N . PRO A 1 85 ? -32.952 8.329 28.046 1.00 91.38 85 PRO A N 1
ATOM 684 C CA . PRO A 1 85 ? -32.581 9.446 27.189 1.00 91.38 85 PRO A CA 1
ATOM 685 C C . PRO A 1 85 ? -31.628 10.389 27.929 1.00 91.38 85 PRO A C 1
ATOM 687 O O . PRO A 1 85 ? -31.794 10.643 29.121 1.00 91.38 85 PRO A O 1
ATOM 690 N N . ARG A 1 86 ? -30.627 10.921 27.223 1.00 91.81 86 ARG A N 1
ATOM 691 C CA . ARG A 1 86 ? -29.717 11.923 27.791 1.00 91.81 86 ARG A CA 1
ATOM 692 C C . ARG A 1 86 ? -30.505 13.189 28.138 1.00 91.81 86 ARG A C 1
ATOM 694 O O . ARG A 1 86 ? -31.332 13.625 27.336 1.00 91.81 86 ARG A O 1
ATOM 701 N N . THR A 1 87 ? -30.215 13.794 29.290 1.00 93.25 87 THR A N 1
ATOM 702 C CA . THR A 1 87 ? -30.812 15.069 29.704 1.00 93.25 87 THR A CA 1
ATOM 703 C C . THR A 1 87 ? -30.587 16.125 28.624 1.00 93.25 87 THR A C 1
ATOM 705 O O . THR A 1 87 ? -29.450 16.369 28.213 1.00 93.25 87 THR A O 1
ATOM 708 N N . ARG A 1 88 ? -31.669 16.734 28.127 1.00 89.81 88 ARG A N 1
ATOM 709 C CA . ARG A 1 88 ? -31.578 17.852 27.183 1.00 89.81 88 ARG A CA 1
ATOM 710 C C . ARG A 1 88 ? -31.331 19.134 27.970 1.00 89.81 88 ARG A C 1
ATOM 712 O O . ARG A 1 88 ? -32.150 19.511 28.801 1.00 89.81 88 ARG A O 1
ATOM 719 N N . HIS A 1 89 ? -30.215 19.798 27.695 1.00 88.38 89 HIS A N 1
ATOM 720 C CA . HIS A 1 89 ? -29.948 21.140 28.205 1.00 88.38 89 HIS A CA 1
ATOM 721 C C . HIS A 1 89 ? -30.595 22.174 27.276 1.00 88.38 89 HIS A C 1
ATOM 723 O O . HIS A 1 89 ? -30.642 21.968 26.060 1.00 88.38 89 HIS A O 1
ATOM 729 N N . GLN A 1 90 ? -31.119 23.265 27.840 1.00 85.50 90 GLN A N 1
ATOM 730 C CA . GLN A 1 90 ? -31.689 24.348 27.039 1.00 85.50 90 GLN A CA 1
ATOM 731 C C . GLN A 1 90 ? -30.595 25.010 26.196 1.00 85.50 90 GLN A C 1
ATOM 733 O O . GLN A 1 90 ? -29.498 25.283 26.682 1.00 85.50 90 GLN A O 1
ATOM 738 N N . VAL A 1 91 ? -30.903 25.274 24.927 1.00 82.69 91 VAL A N 1
ATOM 739 C CA . VAL A 1 91 ? -30.015 26.028 24.040 1.00 82.69 91 VAL A CA 1
ATOM 740 C C . VAL A 1 91 ? -30.190 27.507 24.361 1.00 82.69 91 VAL A C 1
ATOM 742 O O . VAL A 1 91 ? -31.245 28.076 24.079 1.00 82.69 91 VAL A O 1
ATOM 745 N N . ILE A 1 92 ? -29.163 28.129 24.940 1.00 79.81 92 ILE A N 1
ATOM 746 C CA . ILE A 1 92 ? -29.116 29.582 25.118 1.00 79.81 92 ILE A CA 1
ATOM 747 C C . ILE A 1 92 ? -28.976 30.195 23.722 1.00 79.81 92 ILE A C 1
ATOM 749 O O . ILE A 1 92 ? -27.900 30.178 23.126 1.00 79.81 92 ILE A O 1
ATOM 753 N N . LYS A 1 93 ? -30.079 30.698 23.166 1.00 75.00 93 LYS A N 1
ATOM 754 C CA . LYS A 1 93 ? -30.042 31.522 21.957 1.00 75.00 93 LYS A CA 1
ATOM 755 C C . LYS A 1 93 ? -29.616 32.922 22.382 1.00 75.00 93 LYS A C 1
ATOM 757 O O . LYS A 1 93 ? -30.347 33.582 23.114 1.00 75.00 93 LYS A O 1
ATOM 762 N N . GLY A 1 94 ? -28.428 33.349 21.961 1.00 65.25 94 GLY A N 1
ATOM 763 C CA . GLY A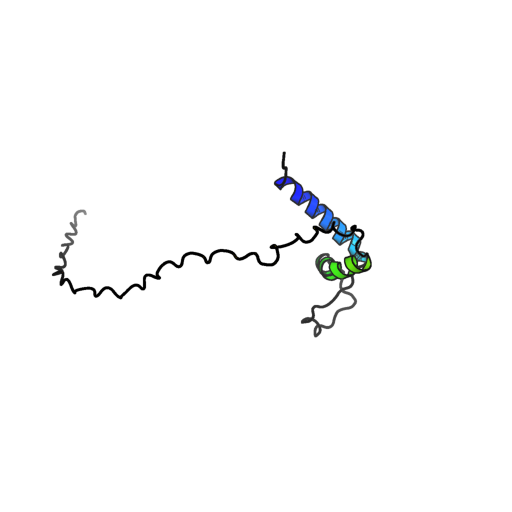 1 94 ? -27.968 34.715 22.183 1.00 65.25 94 GLY A CA 1
ATOM 764 C C . GLY A 1 94 ? -28.921 35.687 21.498 1.00 65.25 94 GLY A C 1
ATOM 765 O O . GLY A 1 94 ? -28.940 35.776 20.276 1.00 65.25 94 GLY A O 1
ATOM 766 N N . THR A 1 95 ? -29.746 36.385 22.271 1.00 61.06 95 THR A N 1
ATOM 767 C CA . THR A 1 95 ? -30.448 37.569 21.780 1.00 61.06 95 THR A CA 1
ATOM 768 C C . THR A 1 95 ? -29.421 38.671 21.573 1.00 61.06 95 THR A C 1
ATOM 770 O O . THR A 1 95 ? -28.590 38.904 22.454 1.00 61.06 95 THR A O 1
ATOM 773 N N . GLU A 1 96 ? -29.476 39.342 20.423 1.00 62.50 96 GLU A N 1
ATOM 774 C CA . GLU A 1 96 ? -28.667 40.526 20.141 1.00 62.50 96 GLU A CA 1
ATOM 775 C C . GLU A 1 96 ? -28.816 41.525 21.293 1.00 62.50 96 GLU A C 1
ATOM 777 O O . GLU A 1 96 ? -29.902 42.043 21.569 1.00 62.50 96 GLU A O 1
ATOM 782 N N . GLN A 1 97 ? -27.720 41.766 22.011 1.00 59.03 97 GLN A N 1
ATOM 783 C CA . GLN A 1 97 ? -27.683 42.808 23.022 1.00 59.03 97 GLN A CA 1
ATOM 784 C C . GLN A 1 97 ? -27.814 44.141 22.287 1.00 59.03 97 GLN A C 1
ATOM 786 O O . GLN A 1 97 ? -26.936 44.519 21.509 1.00 59.03 97 GLN A O 1
ATOM 791 N N . LYS A 1 98 ? -28.919 44.859 22.511 1.00 52.03 98 LYS A N 1
ATOM 792 C CA . LYS A 1 98 ? -29.047 46.242 22.054 1.00 52.03 98 LYS A CA 1
ATOM 793 C C . LYS A 1 98 ? -27.956 47.050 22.748 1.00 52.03 98 LYS A C 1
ATOM 795 O O . LYS A 1 98 ? -28.088 47.382 23.923 1.00 52.03 98 LYS A O 1
ATOM 800 N N . PHE A 1 99 ? -26.883 47.361 22.025 1.00 52.84 99 PHE A N 1
ATOM 801 C CA . PHE A 1 99 ? -25.917 48.367 22.446 1.00 52.84 99 PHE A CA 1
ATOM 802 C C . PHE A 1 99 ? -26.672 49.690 22.599 1.00 52.84 99 PHE A C 1
ATOM 804 O O . PHE A 1 99 ? -26.976 50.368 21.61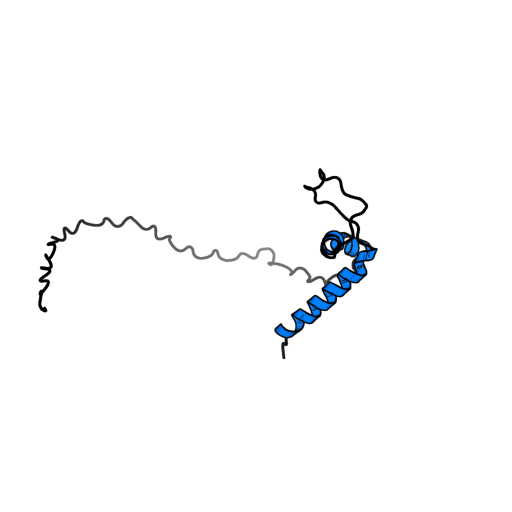5 1.00 52.84 99 PHE A O 1
ATOM 811 N N . SER A 1 100 ? -27.023 50.052 23.833 1.00 53.81 100 SER A N 1
ATOM 812 C CA . SER A 1 100 ? -27.470 51.403 24.133 1.00 53.81 100 SER A CA 1
ATOM 813 C C . SER A 1 100 ? -26.310 52.341 23.801 1.00 53.81 100 SER A C 1
ATOM 815 O O . SER A 1 100 ? -25.173 52.142 24.236 1.00 53.81 100 SER A O 1
ATOM 817 N N . LYS A 1 101 ? -26.568 53.333 22.943 1.00 49.16 101 LYS A N 1
ATOM 818 C CA . LYS A 1 101 ? -25.576 54.335 22.548 1.00 49.16 101 LYS A CA 1
ATOM 819 C C . LYS A 1 101 ? -25.195 55.155 23.780 1.00 49.16 101 LYS A C 1
ATOM 821 O O . LYS A 1 101 ? -25.820 56.166 24.072 1.00 49.16 101 LYS A O 1
ATOM 826 N N . ILE A 1 102 ? -24.160 54.733 24.498 1.00 54.78 102 ILE A N 1
ATOM 827 C CA . ILE A 1 102 ? -23.458 55.604 25.435 1.00 54.78 102 ILE A CA 1
ATOM 828 C C . ILE A 1 102 ? -22.699 56.602 24.561 1.00 54.78 102 ILE A C 1
ATOM 830 O O . ILE A 1 102 ? -21.655 56.274 23.995 1.00 54.78 102 ILE A O 1
ATOM 834 N N . THR A 1 103 ? -23.238 57.810 24.402 1.00 57.69 103 THR A N 1
ATOM 835 C CA . THR A 1 103 ? -22.524 58.924 23.774 1.00 57.69 103 THR A CA 1
ATOM 836 C C . THR A 1 103 ? -21.354 59.310 24.675 1.00 57.69 103 THR A C 1
ATOM 838 O O . THR A 1 103 ? -21.480 60.130 25.582 1.00 57.69 103 THR A O 1
ATOM 841 N N . LYS A 1 104 ? -20.198 58.680 24.461 1.00 53.44 104 LYS A N 1
ATOM 842 C CA . LYS A 1 104 ? -18.935 59.121 25.054 1.00 53.44 104 LYS A CA 1
ATOM 843 C C . LYS A 1 104 ? -18.522 60.391 24.314 1.00 53.44 104 LYS A C 1
ATOM 845 O O . LYS A 1 104 ? -18.122 60.306 23.155 1.00 53.44 104 LYS A O 1
ATOM 850 N N . ASN A 1 105 ? -18.643 61.548 24.967 1.00 53.53 105 ASN A N 1
ATOM 851 C CA . ASN A 1 105 ? -18.079 62.810 24.485 1.00 53.53 105 ASN A CA 1
ATOM 852 C C . ASN A 1 105 ? -16.557 62.656 24.369 1.00 53.53 105 ASN A C 1
ATOM 854 O O . ASN A 1 105 ? -15.815 62.781 25.343 1.00 53.53 105 ASN A O 1
ATOM 858 N N . TRP A 1 106 ? -16.104 62.327 23.166 1.00 35.78 106 TRP A N 1
ATOM 859 C CA . TRP A 1 106 ? -14.700 62.224 22.813 1.00 35.78 106 TRP A CA 1
ATOM 860 C C . TRP A 1 106 ? -14.143 63.623 22.552 1.00 35.78 106 TRP A C 1
ATOM 862 O O . TRP A 1 106 ? -14.526 64.280 21.589 1.00 35.78 106 TRP A O 1
ATOM 872 N N . HIS A 1 107 ? -13.211 64.064 23.395 1.00 50.06 107 HIS A N 1
ATOM 873 C CA . HIS A 1 107 ? -12.316 65.177 23.084 1.00 50.06 107 HIS A CA 1
ATOM 874 C C . HIS A 1 107 ? -10.981 64.597 22.598 1.00 50.06 107 HIS A C 1
ATOM 876 O O . HIS A 1 107 ? -10.320 63.895 23.373 1.00 50.06 107 HIS A O 1
ATOM 882 N N . PRO A 1 108 ? -10.530 64.868 21.361 1.00 46.25 108 PRO A N 1
ATOM 883 C CA . PRO A 1 108 ? -9.174 64.519 20.970 1.00 46.25 108 PRO A CA 1
ATOM 884 C C . PRO A 1 108 ? -8.206 65.408 21.762 1.00 46.25 108 PRO A C 1
ATOM 886 O O . PRO A 1 108 ? -8.117 66.613 21.527 1.00 46.25 108 PRO A O 1
ATOM 889 N N . ARG A 1 109 ? -7.475 64.831 22.728 1.00 51.56 109 ARG A N 1
ATOM 890 C CA . ARG A 1 109 ? -6.331 65.516 23.349 1.00 51.56 109 ARG A CA 1
ATOM 891 C C . ARG A 1 109 ? -5.305 65.790 22.257 1.00 51.56 109 ARG A C 1
ATOM 893 O O . ARG A 1 109 ? -4.573 64.896 21.839 1.00 51.56 109 ARG A O 1
ATOM 900 N N . ARG A 1 110 ? -5.267 67.043 21.814 1.00 48.50 110 ARG A N 1
ATOM 901 C CA . ARG A 1 110 ? -4.240 67.618 20.952 1.00 48.50 110 ARG A CA 1
ATOM 902 C C . ARG A 1 110 ? -2.897 67.489 21.688 1.00 48.50 110 ARG A C 1
ATOM 904 O O . ARG A 1 110 ? -2.574 68.303 22.547 1.00 48.50 110 ARG A O 1
ATOM 911 N N . ARG A 1 111 ? -2.143 66.419 21.418 1.00 44.91 111 ARG A N 1
ATOM 912 C CA . ARG A 1 111 ? -0.739 66.314 21.834 1.00 44.91 111 ARG A CA 1
ATOM 913 C C . ARG A 1 111 ? 0.042 67.335 21.013 1.00 44.91 111 ARG A C 1
ATOM 915 O O . ARG A 1 111 ? 0.311 67.116 19.838 1.00 44.91 111 ARG A O 1
ATOM 922 N N . SER A 1 112 ? 0.320 68.474 21.639 1.00 44.91 112 SER A N 1
ATOM 923 C CA . SER A 1 112 ? 1.339 69.426 21.208 1.00 44.91 112 SER A CA 1
ATOM 924 C C . SER A 1 112 ? 2.655 68.668 21.022 1.00 44.91 112 SER A C 1
ATOM 926 O O . SER A 1 112 ? 3.204 68.135 21.986 1.00 44.91 112 SER A O 1
ATOM 928 N N . LEU A 1 113 ? 3.120 68.560 19.779 1.00 41.28 113 LEU A N 1
ATOM 929 C CA . LEU A 1 113 ? 4.479 68.138 19.474 1.00 41.28 113 LEU A CA 1
ATOM 930 C C . LEU A 1 113 ? 5.371 69.371 19.632 1.00 41.28 113 LEU A C 1
ATOM 932 O O . LEU A 1 113 ? 5.588 70.112 18.678 1.00 41.28 113 LEU A O 1
ATOM 936 N N . SER A 1 114 ? 5.866 69.615 20.844 1.00 40.03 114 SER A N 1
ATOM 937 C CA . SER A 1 114 ? 7.014 70.497 21.043 1.00 40.03 114 SER A CA 1
ATOM 938 C C . SER A 1 114 ? 8.276 69.725 20.652 1.00 40.03 114 SER A C 1
ATOM 940 O O . SER A 1 114 ? 8.873 69.035 21.478 1.00 40.03 114 SER A O 1
ATOM 942 N N . ILE A 1 115 ? 8.653 69.794 19.374 1.00 42.25 115 ILE A N 1
ATOM 943 C CA . ILE A 1 115 ? 10.000 69.426 18.933 1.00 42.25 115 ILE A CA 1
ATOM 944 C C . ILE A 1 115 ? 10.913 70.559 19.397 1.00 42.25 115 ILE A C 1
ATOM 946 O O . ILE A 1 115 ? 10.882 71.664 18.864 1.00 42.25 115 ILE A O 1
ATOM 950 N N . ILE A 1 116 ? 11.669 70.285 20.454 1.00 42.50 116 ILE A N 1
ATOM 951 C CA . ILE A 1 116 ? 12.776 71.118 20.905 1.00 42.50 116 ILE A CA 1
ATOM 952 C C . ILE A 1 116 ? 13.913 70.907 19.900 1.00 42.50 116 ILE A C 1
ATOM 954 O O . ILE A 1 116 ? 14.514 69.838 19.844 1.00 42.50 116 ILE A O 1
ATOM 958 N N . SER A 1 117 ? 14.163 71.919 19.076 1.00 39.16 117 SER A N 1
ATOM 959 C CA . SER A 1 117 ? 15.368 72.077 18.266 1.00 39.16 117 SER A CA 1
ATOM 960 C C . SER A 1 117 ? 16.490 72.642 19.142 1.00 39.16 117 SER A C 1
ATOM 962 O O . SER A 1 117 ? 16.411 73.805 19.539 1.00 39.16 117 SER A O 1
ATOM 964 N N . ILE A 1 118 ? 17.518 71.846 19.452 1.00 40.28 118 ILE A N 1
ATOM 965 C CA . ILE A 1 118 ? 18.780 72.322 20.045 1.00 40.28 118 ILE A CA 1
ATOM 966 C C . ILE A 1 118 ? 19.942 71.539 19.405 1.00 40.28 118 ILE A C 1
ATOM 968 O O . ILE A 1 118 ? 19.824 70.326 19.243 1.00 40.28 118 ILE A O 1
ATOM 972 N N . PHE A 1 119 ? 21.034 72.271 19.126 1.00 44.69 119 PHE A N 1
ATOM 973 C CA . PHE A 1 119 ? 22.350 71.893 18.570 1.00 44.69 119 PHE A CA 1
ATOM 974 C C . PHE A 1 119 ? 22.360 71.739 17.039 1.00 44.69 119 PHE A C 1
ATOM 976 O O . PHE A 1 119 ? 21.597 70.947 16.496 1.00 44.69 119 PHE A O 1
ATOM 983 N N . GLN A 1 120 ? 23.054 72.562 16.236 1.00 42.34 120 GLN A N 1
ATOM 984 C CA . GLN A 1 120 ? 24.418 73.136 16.303 1.00 42.34 120 GLN A CA 1
ATOM 985 C C . GLN A 1 120 ? 25.532 72.100 16.413 1.00 42.34 120 GLN A C 1
ATOM 987 O O . GLN A 1 120 ? 25.492 71.293 17.360 1.00 42.34 120 GLN A O 1
#

Secondary structure (DSSP, 8-state):
---TTTHHHHHHHHHHHHHHHHTTT---PPPTTTTTS---TT----HHHHHHHHHHHHHHH---SPPPPP------SPTT--PPPPPPPP------------------------------

Sequence (120 aa):
MSNSCENWFKLTLIAYVNLWAARNLAVVLPHPWEQYLKTNKSVKITPSLVQRDFYRIILTLGTMATSPKP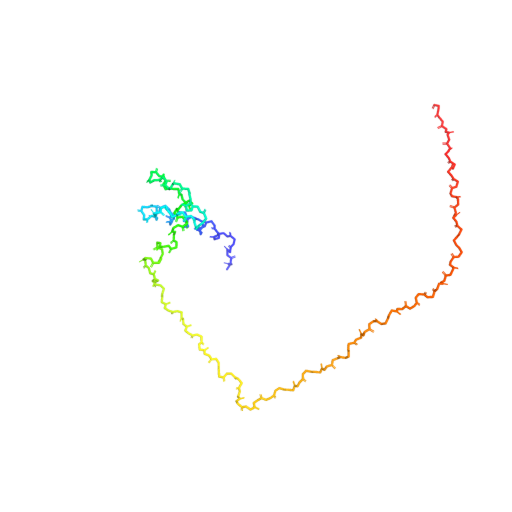RGYSTGRIKGYKKTPRTRHQVIKGTEQKFSKITKNWHPRRRSLSIISIFQ

Foldseek 3Di:
DCPVVVCVVVVVVVLVVVLVVQQVVFDQDADPVCVPPPPPPPDRRDSVSSVVRVVVVDVVVPDPDDDPDDPDDDPPDDPPDDDDDDDDDDDPDDDPDPPDPPPDPDDPPPPPPPPDDDDD